Protein AF-A0A1M4XLZ8-F1 (afdb_monomer_lite)

InterPro domains:
  IPR032710 NTF2-like domain superfamily [SSF54427] (15-121)
  IPR037401 SnoaL-like domain [PF12680] (23-110)

pLDDT: mean 90.0, std 13.0, range [45.34, 98.88]

Secondary structure (DSSP, 8-state):
----TT-GGG-S---HHHHHHHHIIIIIIIT--GGGHHHHEEEEEEE-STTPPSHHHHHHHHHHHTGGGSTTTT-EEEEEEEEETTEEEEEEEESSEEEEEEEEE-TTS-EEEEEEEEEEPPPTT--TTSPPPP--HHHHHHTTTTSTTS-S----

Organism: Loktanella atrilutea (NCBI:txid366533)

Sequence (156 aa):
MEPNPYDPRLRDDLTDNEKTILRFMDEVMHGNDLSLLDELVAEDYIQHTPGIGQGRKGVRKYIEEVGHRRPGRHDWRPVQIFSQGDMVILHKISGTHVFADFVRFNDRGQMVEHWDVVQPHPEPGYDPMRPSTENLDRFRTLFDLDQSSANSDTIT

Radius of gyration: 19.5 Å; chains: 1; bounding box: 64×35×44 Å

Foldseek 3Di:
DPDQPQFPVPDPPDDLLRVLVVCCLPCPQAVVPLVCLPQAAAQQAAEDPPPFDGGSVSVNVCSVPPRHPDPQNVQKGWRHWDDDDQWIWTWMDGPFWTKIKIFGADPSSHTRYIDMDIGTDDDPPDDPPPDDDDDCVVVCVVVVVVVVPPPPPDDD

Structure (mmCIF, N/CA/C/O backbone):
data_AF-A0A1M4XLZ8-F1
#
_entry.id   AF-A0A1M4XLZ8-F1
#
loop_
_atom_site.group_PDB
_atom_site.id
_atom_site.type_symbol
_atom_site.label_atom_id
_atom_site.label_alt_id
_atom_site.label_comp_id
_atom_site.label_asym_id
_atom_site.label_entity_id
_atom_site.label_seq_id
_atom_site.pdbx_PDB_ins_code
_atom_site.Cartn_x
_atom_site.Cartn_y
_atom_site.Cartn_z
_atom_site.occupancy
_atom_site.B_iso_or_equiv
_atom_site.auth_seq_id
_atom_site.auth_comp_id
_atom_site.auth_asym_id
_atom_site.auth_atom_id
_atom_site.pdbx_PDB_model_num
ATOM 1 N N . MET A 1 1 ? -4.481 -12.700 -20.313 1.00 62.38 1 MET A N 1
ATOM 2 C CA . MET A 1 1 ? -4.040 -13.158 -18.980 1.00 62.38 1 MET A CA 1
ATOM 3 C C . MET A 1 1 ? -4.959 -14.287 -18.583 1.00 62.38 1 MET A C 1
ATOM 5 O O . MET A 1 1 ? -6.161 -14.126 -18.755 1.00 62.38 1 MET A O 1
ATOM 9 N N . GLU A 1 2 ? -4.402 -15.401 -18.114 1.00 68.38 2 GLU A N 1
ATOM 10 C CA . GLU A 1 2 ? -5.205 -16.448 -17.478 1.00 68.38 2 GLU A CA 1
ATOM 11 C C . GLU A 1 2 ? -6.005 -15.851 -16.304 1.00 68.38 2 GLU A C 1
ATOM 13 O O . GLU A 1 2 ? -5.518 -14.907 -15.663 1.00 68.38 2 GLU A O 1
ATOM 18 N N . PRO A 1 3 ? -7.222 -16.348 -16.023 1.00 82.31 3 PRO A N 1
ATOM 19 C CA . PRO A 1 3 ? -7.993 -15.922 -14.862 1.00 82.31 3 PRO A CA 1
ATOM 20 C C . PRO A 1 3 ? -7.175 -16.089 -13.576 1.00 82.31 3 PRO A C 1
ATOM 22 O O . PRO A 1 3 ? -6.519 -17.110 -13.389 1.00 82.31 3 PRO A O 1
ATOM 25 N N . ASN A 1 4 ? -7.213 -15.097 -12.682 1.00 88.00 4 ASN A N 1
ATOM 26 C CA . ASN A 1 4 ? -6.606 -15.207 -11.356 1.00 88.00 4 ASN A CA 1
ATOM 27 C C . ASN A 1 4 ? -7.642 -15.775 -10.369 1.00 88.00 4 ASN A C 1
ATOM 29 O O . ASN A 1 4 ? -8.477 -15.004 -9.895 1.00 88.00 4 ASN A O 1
ATOM 33 N N . PRO A 1 5 ? -7.611 -17.078 -10.027 1.00 87.69 5 PRO A N 1
ATOM 34 C CA . PRO A 1 5 ? -8.582 -17.654 -9.096 1.00 87.69 5 PRO A CA 1
ATOM 35 C C . PRO A 1 5 ? -8.409 -17.136 -7.662 1.00 87.69 5 PRO A C 1
ATOM 37 O O . PRO A 1 5 ? -9.292 -17.336 -6.837 1.00 87.69 5 PRO A O 1
ATOM 40 N N . TYR A 1 6 ? -7.287 -16.478 -7.361 1.00 91.88 6 TYR A N 1
ATOM 41 C CA . TYR A 1 6 ? -6.989 -15.930 -6.041 1.00 91.88 6 TYR A CA 1
ATOM 42 C C . TYR A 1 6 ? -7.277 -14.434 -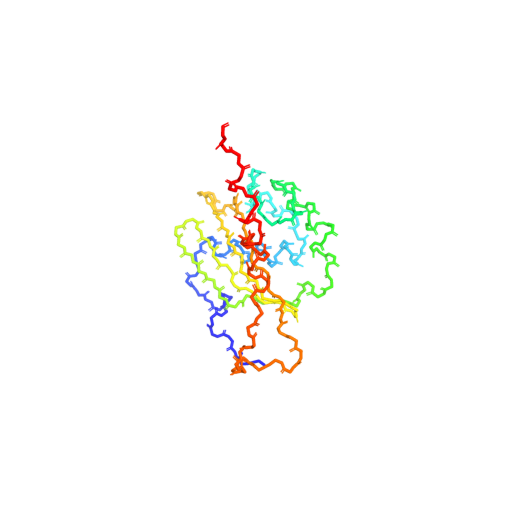5.922 1.00 91.88 6 TYR A C 1
ATOM 44 O O . TYR A 1 6 ? -6.906 -13.832 -4.914 1.00 91.88 6 TYR A O 1
ATOM 52 N N . ASP A 1 7 ? -7.905 -13.829 -6.939 1.00 94.44 7 ASP A N 1
ATOM 53 C CA . ASP A 1 7 ? -8.297 -12.424 -6.893 1.00 94.44 7 ASP A CA 1
ATOM 54 C C . ASP A 1 7 ? -9.160 -12.182 -5.645 1.00 94.44 7 ASP A C 1
ATOM 56 O O . ASP A 1 7 ? -10.242 -12.768 -5.535 1.00 94.44 7 ASP A O 1
ATOM 60 N N . PRO A 1 8 ? -8.713 -11.330 -4.704 1.00 96.12 8 PRO A N 1
ATOM 61 C CA . PRO A 1 8 ? -9.451 -11.068 -3.475 1.00 96.12 8 PRO A CA 1
ATOM 62 C C . PRO A 1 8 ? -10.895 -10.629 -3.704 1.00 96.12 8 PRO A C 1
ATOM 64 O O . PRO A 1 8 ? -11.758 -10.915 -2.886 1.00 96.12 8 PRO A O 1
ATOM 67 N N . ARG A 1 9 ? -11.189 -9.995 -4.841 1.00 93.50 9 ARG A N 1
ATOM 68 C CA . ARG A 1 9 ? -12.535 -9.512 -5.179 1.00 93.50 9 ARG A CA 1
ATOM 69 C C . ARG A 1 9 ? -13.518 -10.638 -5.506 1.00 93.50 9 ARG A C 1
ATOM 71 O O . ARG A 1 9 ? -14.714 -10.385 -5.590 1.00 93.50 9 ARG A O 1
ATOM 78 N N . LEU A 1 10 ? -13.026 -11.857 -5.721 1.00 94.25 10 LEU A N 1
ATOM 79 C CA . LEU A 1 10 ? -13.839 -13.048 -5.980 1.00 94.25 10 LEU A CA 1
ATOM 80 C C . LEU A 1 10 ? -14.041 -13.910 -4.725 1.00 94.25 10 LEU A C 1
ATOM 82 O O . LEU A 1 10 ? -14.749 -14.913 -4.792 1.00 94.25 10 LEU A O 1
ATOM 86 N N . ARG A 1 11 ? -13.408 -13.547 -3.605 1.00 94.38 11 ARG A N 1
ATOM 87 C CA . ARG A 1 11 ? -13.464 -14.288 -2.344 1.00 94.38 11 ARG A CA 1
ATOM 88 C C . ARG A 1 11 ? -14.648 -13.836 -1.490 1.00 94.38 11 ARG A C 1
ATOM 90 O O . ARG A 1 11 ? -14.923 -12.643 -1.384 1.00 94.38 11 ARG A O 1
ATOM 97 N N . ASP A 1 12 ? -15.313 -14.787 -0.845 1.00 94.94 12 ASP A N 1
ATOM 98 C CA . ASP A 1 12 ? -16.418 -14.568 0.100 1.00 94.94 12 ASP A CA 1
ATOM 99 C C . ASP A 1 12 ? -15.991 -14.690 1.576 1.00 94.94 12 ASP A C 1
ATOM 101 O O . ASP A 1 12 ? -16.772 -14.390 2.478 1.00 94.94 12 ASP A O 1
ATOM 105 N N . ASP A 1 13 ? -14.736 -15.067 1.822 1.00 95.44 13 ASP A N 1
ATOM 106 C CA . ASP A 1 13 ? -14.154 -15.337 3.138 1.00 95.44 13 ASP A CA 1
ATOM 107 C C . ASP A 1 13 ? -13.260 -14.203 3.670 1.00 95.44 13 ASP A C 1
ATOM 109 O O . ASP A 1 13 ? -12.539 -14.393 4.648 1.00 95.44 13 ASP A O 1
ATOM 113 N N . LEU A 1 14 ? -13.288 -13.024 3.038 1.00 97.69 14 LEU A N 1
ATOM 114 C CA . LEU A 1 14 ? -12.452 -11.901 3.457 1.00 97.69 14 LEU A CA 1
ATOM 115 C C . LEU A 1 14 ? -12.787 -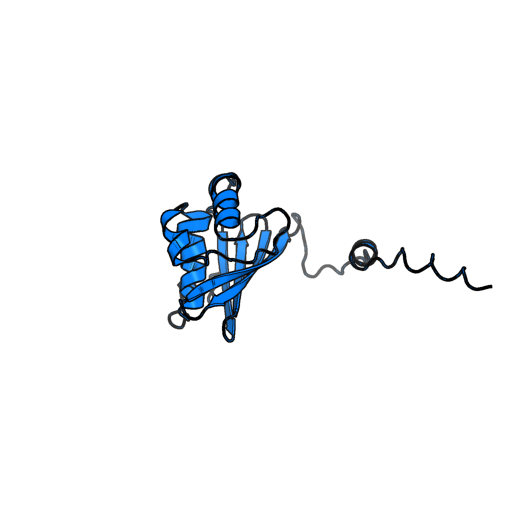11.443 4.882 1.00 97.69 14 LEU A C 1
ATOM 117 O O . LEU A 1 14 ? -13.950 -11.197 5.231 1.00 97.69 14 LEU A O 1
ATOM 121 N N . THR A 1 15 ? -11.741 -11.228 5.671 1.00 98.00 15 THR A N 1
ATOM 122 C CA . THR A 1 15 ? -11.827 -10.545 6.963 1.00 98.00 15 THR A CA 1
ATOM 123 C C . THR A 1 15 ? -12.201 -9.074 6.781 1.00 98.00 15 THR A C 1
ATOM 125 O O . THR A 1 15 ? -12.085 -8.501 5.695 1.00 98.00 15 THR A O 1
ATOM 128 N N . ASP A 1 16 ? -12.628 -8.420 7.859 1.00 98.12 16 ASP A N 1
ATOM 129 C CA . ASP A 1 16 ? -12.983 -7.001 7.792 1.00 98.12 16 ASP A CA 1
ATOM 130 C C . ASP A 1 16 ? -11.763 -6.110 7.510 1.00 98.12 16 ASP A C 1
ATOM 132 O O . ASP A 1 16 ? -11.867 -5.171 6.726 1.00 98.12 16 ASP A O 1
ATOM 136 N N . ASN A 1 17 ? -10.578 -6.459 8.024 1.00 98.62 17 ASN A N 1
ATOM 137 C CA . ASN A 1 17 ? -9.336 -5.740 7.715 1.00 98.62 17 ASN A CA 1
ATOM 138 C C . ASN A 1 17 ? -8.944 -5.874 6.233 1.00 98.62 17 ASN A C 1
ATOM 140 O O . ASN A 1 17 ? -8.529 -4.898 5.603 1.00 98.62 17 ASN A O 1
ATOM 144 N N . GLU A 1 18 ? -9.118 -7.063 5.647 1.00 98.56 18 GLU A N 1
ATOM 145 C CA . GLU A 1 18 ? -8.895 -7.293 4.214 1.00 98.56 18 GLU A CA 1
ATOM 146 C C . GLU A 1 18 ? -9.863 -6.472 3.352 1.00 98.56 18 GLU A C 1
ATOM 148 O O . GLU A 1 18 ? -9.452 -5.864 2.362 1.00 98.56 18 GLU A O 1
ATOM 153 N N . LYS A 1 19 ? -11.137 -6.378 3.751 1.00 98.31 19 LYS A N 1
ATOM 154 C CA . LYS A 1 19 ? -12.113 -5.502 3.083 1.00 98.31 19 LYS A CA 1
ATOM 155 C C . LYS A 1 19 ? -11.726 -4.031 3.213 1.00 98.31 19 LYS A C 1
ATOM 157 O O . LYS A 1 19 ? -11.814 -3.303 2.227 1.00 98.31 19 LYS A O 1
ATOM 162 N N . THR A 1 20 ? -11.265 -3.596 4.386 1.00 98.62 20 THR A N 1
ATOM 163 C CA . THR A 1 20 ? -10.848 -2.207 4.619 1.00 98.62 20 THR A CA 1
ATOM 164 C C . THR A 1 20 ? -9.695 -1.797 3.707 1.00 98.62 20 THR A C 1
ATOM 166 O O . THR A 1 20 ? -9.786 -0.745 3.074 1.00 98.62 20 THR A O 1
ATOM 169 N N . ILE A 1 21 ? -8.629 -2.601 3.589 1.00 98.62 21 ILE A N 1
ATOM 170 C CA . ILE A 1 21 ? -7.516 -2.246 2.691 1.00 98.62 21 ILE A CA 1
ATOM 171 C C . ILE A 1 21 ? -7.951 -2.255 1.224 1.00 98.62 21 ILE A C 1
ATOM 173 O O . ILE A 1 21 ? -7.576 -1.347 0.489 1.00 98.62 21 ILE A O 1
ATOM 177 N N . LEU A 1 22 ? -8.779 -3.212 0.790 1.00 98.31 22 LEU A N 1
ATOM 178 C CA . LEU A 1 22 ? -9.295 -3.228 -0.585 1.00 98.31 22 LEU A CA 1
ATOM 179 C C . LEU A 1 22 ? -10.135 -1.980 -0.873 1.00 98.31 22 LEU A C 1
ATOM 181 O O . LEU A 1 22 ? -9.883 -1.298 -1.865 1.00 98.31 22 LEU A O 1
ATOM 185 N N . ARG A 1 23 ? -11.036 -1.607 0.044 1.00 98.31 23 ARG A N 1
ATOM 186 C CA . ARG A 1 23 ? -11.823 -0.372 -0.051 1.00 98.31 23 ARG A CA 1
ATOM 187 C C . ARG A 1 23 ? -10.935 0.869 -0.084 1.00 98.31 23 ARG A C 1
ATOM 189 O O . ARG A 1 23 ? -11.158 1.753 -0.904 1.00 98.31 23 ARG A O 1
ATOM 196 N N . PHE A 1 24 ? -9.894 0.933 0.747 1.00 98.38 24 PHE A N 1
ATOM 197 C CA . PHE A 1 24 ? -8.924 2.026 0.694 1.00 98.38 24 PHE A CA 1
ATOM 198 C C . PHE A 1 24 ? -8.224 2.105 -0.671 1.00 98.38 24 PHE A C 1
ATOM 200 O O . PHE A 1 24 ? -8.080 3.195 -1.229 1.00 98.38 24 PHE A O 1
ATOM 207 N N . MET A 1 25 ? -7.804 0.970 -1.233 1.00 97.31 25 MET A N 1
ATOM 208 C CA . MET A 1 25 ? -7.150 0.939 -2.540 1.00 97.31 25 MET A CA 1
ATOM 209 C C . MET A 1 25 ? -8.099 1.378 -3.663 1.00 97.31 25 MET A C 1
ATOM 211 O O . MET A 1 25 ? -7.699 2.181 -4.508 1.00 97.31 25 MET A O 1
ATOM 215 N N . ASP A 1 26 ? -9.337 0.890 -3.669 1.00 95.88 26 ASP A N 1
ATOM 216 C CA . ASP A 1 26 ? -10.331 1.194 -4.702 1.00 95.88 26 ASP A CA 1
ATOM 217 C C . ASP A 1 26 ? -10.845 2.638 -4.599 1.00 95.88 26 ASP A C 1
ATOM 219 O O . ASP A 1 26 ? -10.755 3.403 -5.561 1.00 95.88 26 ASP A O 1
ATOM 223 N N . GLU A 1 27 ? -11.346 3.038 -3.432 1.00 97.06 27 GLU A N 1
ATOM 224 C CA . GLU A 1 27 ? -12.086 4.293 -3.257 1.00 97.06 27 GLU A CA 1
ATOM 225 C C . GLU A 1 27 ? -11.157 5.474 -2.953 1.00 97.06 27 GLU A C 1
ATOM 227 O O . GLU A 1 27 ? -11.380 6.575 -3.455 1.00 97.06 27 GLU A O 1
ATOM 232 N N . VAL A 1 28 ? -10.063 5.262 -2.211 1.00 97.00 28 VAL A N 1
ATOM 233 C CA . VAL A 1 28 ? -9.168 6.354 -1.787 1.00 97.00 28 VAL A CA 1
ATOM 234 C C . VAL A 1 28 ? -7.947 6.474 -2.695 1.00 97.00 28 VAL A C 1
ATOM 236 O O . VAL A 1 28 ? -7.767 7.505 -3.342 1.00 97.00 28 VAL A O 1
ATOM 239 N N . MET A 1 29 ? -7.102 5.440 -2.774 1.00 95.31 29 MET A N 1
ATOM 240 C CA . MET A 1 29 ? -5.826 5.508 -3.503 1.00 95.31 29 MET A CA 1
ATOM 241 C C . MET A 1 29 ? -6.036 5.716 -5.008 1.00 95.31 29 MET A C 1
ATOM 243 O O . MET A 1 29 ? -5.365 6.552 -5.619 1.00 95.31 29 MET A O 1
ATOM 247 N N . HIS A 1 30 ? -6.976 4.978 -5.606 1.00 93.31 30 HIS A N 1
ATOM 248 C CA . HIS A 1 30 ? -7.244 5.034 -7.045 1.00 93.31 30 HIS A CA 1
ATOM 249 C C . HIS A 1 30 ? -8.530 5.807 -7.393 1.00 93.31 30 HIS A C 1
ATOM 251 O O . HIS A 1 30 ? -8.591 6.448 -8.454 1.00 93.31 30 HIS A O 1
ATOM 257 N N . GLY A 1 31 ? -9.509 5.827 -6.481 1.00 92.25 31 GLY A N 1
ATOM 258 C CA . GLY A 1 31 ? -10.776 6.559 -6.595 1.00 92.25 31 GLY A CA 1
ATOM 259 C C . GLY A 1 31 ? -10.732 8.029 -6.158 1.00 92.25 31 GLY A C 1
ATOM 260 O O . GLY A 1 31 ? -11.546 8.816 -6.639 1.00 92.25 31 GLY A O 1
ATOM 261 N N . ASN A 1 32 ? -9.734 8.434 -5.358 1.00 92.88 32 ASN A N 1
ATOM 262 C CA . ASN A 1 32 ? -9.547 9.799 -4.840 1.00 92.88 32 ASN A CA 1
ATOM 263 C C . ASN A 1 32 ? -10.668 10.313 -3.920 1.00 92.88 32 ASN A C 1
ATOM 265 O O . ASN A 1 32 ? -10.851 11.523 -3.770 1.00 92.88 32 ASN A O 1
ATOM 269 N N . ASP A 1 33 ? -11.396 9.415 -3.259 1.00 96.62 33 ASP A N 1
ATOM 270 C CA . ASP A 1 33 ? -12.329 9.785 -2.200 1.00 96.62 33 ASP A CA 1
ATOM 271 C C . ASP A 1 33 ? -11.598 9.977 -0.863 1.00 96.62 33 ASP A C 1
ATOM 273 O O . ASP A 1 33 ? -11.532 9.110 0.008 1.00 96.62 33 ASP A O 1
ATOM 277 N N . LEU A 1 34 ? -11.020 11.165 -0.691 1.00 97.19 34 LEU A N 1
ATOM 278 C CA . LEU A 1 34 ? -10.290 11.531 0.523 1.00 97.19 34 LEU A CA 1
ATOM 279 C C . LEU A 1 34 ? -11.194 11.754 1.746 1.00 97.19 34 LEU A C 1
ATOM 281 O O . LEU A 1 34 ? -10.668 12.033 2.831 1.00 97.19 34 LEU A O 1
ATOM 285 N N . SER A 1 35 ? -12.523 11.685 1.590 1.00 97.88 35 SER A N 1
ATOM 286 C CA . SER A 1 35 ? -13.461 11.791 2.714 1.00 97.88 35 SER A CA 1
ATOM 287 C C . SER A 1 35 ? -13.404 10.559 3.622 1.00 97.88 35 SER A C 1
ATOM 289 O O . SER A 1 35 ? -13.635 10.664 4.823 1.00 97.88 35 SER A O 1
ATOM 291 N N . LEU A 1 36 ? -12.974 9.420 3.074 1.00 98.38 36 LEU A N 1
ATOM 292 C CA . LEU A 1 36 ? -12.880 8.147 3.786 1.00 98.38 36 LEU A CA 1
ATOM 293 C C . LEU A 1 36 ? -11.626 8.017 4.650 1.00 98.38 36 LEU A C 1
ATOM 295 O O . LEU A 1 36 ? -11.510 7.080 5.434 1.00 98.38 36 LEU A O 1
ATOM 299 N N . LEU A 1 37 ? -10.661 8.934 4.532 1.00 98.25 37 LEU A N 1
ATOM 300 C CA . LEU A 1 37 ? -9.407 8.828 5.280 1.00 98.25 37 LEU A CA 1
ATOM 301 C C . LEU A 1 37 ? -9.627 8.830 6.791 1.00 98.25 37 LEU A C 1
ATOM 303 O O . LEU A 1 37 ? -8.896 8.147 7.501 1.00 98.25 37 LEU A O 1
ATOM 307 N N . ASP A 1 38 ? -10.614 9.578 7.282 1.00 98.12 38 ASP A N 1
ATOM 308 C CA . ASP A 1 38 ? -10.861 9.664 8.719 1.00 98.12 38 ASP A CA 1
ATOM 309 C C . ASP A 1 38 ? -11.447 8.365 9.290 1.00 98.12 38 ASP A C 1
ATOM 311 O O . ASP A 1 38 ? -11.199 8.030 10.450 1.00 98.12 38 ASP A O 1
ATOM 315 N N . GLU A 1 39 ? -12.168 7.624 8.447 1.00 98.44 39 GLU A N 1
ATOM 316 C CA . GLU A 1 39 ? -12.721 6.305 8.733 1.00 98.44 39 GLU A CA 1
ATOM 317 C C . GLU A 1 39 ? -11.633 5.226 8.640 1.00 98.44 39 GLU A C 1
ATOM 319 O O . GLU A 1 39 ? -11.433 4.475 9.589 1.00 98.44 39 GLU A O 1
ATOM 324 N N . LEU A 1 40 ? -10.890 5.178 7.531 1.00 98.75 40 LEU A N 1
ATOM 325 C CA . LEU A 1 40 ? -10.036 4.037 7.179 1.00 98.75 40 LEU A CA 1
ATOM 326 C C . LEU A 1 40 ? -8.599 4.135 7.716 1.00 98.75 40 LEU A C 1
ATOM 328 O O . LEU A 1 40 ? -7.914 3.117 7.806 1.00 98.75 40 LEU A O 1
ATOM 332 N N . VAL A 1 41 ? -8.120 5.335 8.061 1.00 98.81 41 VAL A N 1
ATOM 333 C CA . VAL A 1 41 ? -6.728 5.585 8.473 1.00 98.81 41 VAL A CA 1
ATOM 334 C C . VAL A 1 41 ? -6.703 6.261 9.839 1.00 98.81 41 VAL A C 1
ATOM 336 O O . VAL A 1 41 ? -7.325 7.307 10.049 1.00 98.81 41 VAL A O 1
ATOM 339 N N . ALA A 1 42 ? -5.956 5.691 10.782 1.00 98.81 42 ALA A N 1
ATOM 340 C CA . ALA A 1 42 ? -5.785 6.303 12.092 1.00 98.81 42 ALA A CA 1
ATOM 341 C C . ALA A 1 42 ? -5.015 7.627 12.001 1.00 98.81 42 ALA A C 1
ATOM 343 O O . ALA A 1 42 ? -4.147 7.818 11.149 1.00 98.81 42 ALA A O 1
ATOM 344 N N . GLU A 1 43 ? -5.339 8.563 12.891 1.00 98.69 43 GLU A N 1
ATOM 345 C CA . GLU A 1 43 ? -4.717 9.889 12.905 1.00 98.69 43 GLU A CA 1
ATOM 346 C C . GLU A 1 43 ? -3.187 9.808 13.059 1.00 98.69 43 GLU A C 1
ATOM 348 O O . GLU A 1 43 ? -2.453 10.485 12.333 1.00 98.69 43 GLU A O 1
ATOM 353 N N . ASP A 1 44 ? -2.726 8.909 13.927 1.00 98.50 44 ASP A N 1
ATOM 354 C CA . ASP A 1 44 ? -1.337 8.623 14.296 1.00 98.50 44 ASP A CA 1
ATOM 355 C C . ASP A 1 44 ? -0.667 7.532 13.438 1.00 98.50 44 ASP A C 1
ATOM 357 O O . ASP A 1 44 ? 0.326 6.941 13.852 1.00 98.50 44 ASP A O 1
ATOM 361 N N . TYR A 1 45 ? -1.183 7.285 12.229 1.00 98.81 45 TYR A N 1
ATOM 362 C CA . TYR A 1 45 ? -0.653 6.294 11.290 1.00 98.81 45 TYR A CA 1
ATOM 363 C C . TYR A 1 45 ? 0.871 6.366 11.095 1.00 98.81 45 TYR A C 1
ATOM 365 O O . TYR A 1 45 ? 1.422 7.422 10.772 1.00 98.81 45 TYR A O 1
ATOM 373 N N . ILE A 1 46 ? 1.545 5.226 11.218 1.00 98.88 46 ILE A N 1
ATOM 374 C CA . ILE A 1 46 ? 2.995 5.106 11.053 1.00 98.88 46 ILE A CA 1
ATOM 375 C C . ILE A 1 46 ? 3.309 4.685 9.613 1.00 98.88 46 ILE A C 1
ATOM 377 O O . ILE A 1 46 ? 2.849 3.650 9.134 1.00 98.88 46 ILE A O 1
ATOM 381 N N . GLN A 1 47 ? 4.103 5.486 8.907 1.00 98.44 47 GLN A N 1
ATOM 382 C CA . GLN A 1 47 ? 4.431 5.259 7.500 1.00 98.44 47 GLN A CA 1
ATOM 383 C C . GLN A 1 47 ? 5.918 4.965 7.316 1.00 98.44 47 GLN A C 1
ATOM 385 O O . GLN A 1 47 ? 6.763 5.797 7.643 1.00 98.44 47 GLN A O 1
ATOM 390 N N . HIS A 1 48 ? 6.242 3.811 6.742 1.00 98.38 48 HIS A N 1
ATOM 391 C CA . HIS A 1 48 ? 7.625 3.391 6.523 1.00 98.38 48 HIS A CA 1
ATOM 392 C C . HIS A 1 48 ? 8.109 3.587 5.086 1.00 98.38 48 HIS A C 1
ATOM 394 O O . HIS A 1 48 ? 9.319 3.604 4.865 1.00 98.38 48 HIS A O 1
ATOM 400 N N . THR A 1 49 ? 7.212 3.798 4.116 1.00 96.31 49 THR A N 1
ATOM 401 C CA . THR A 1 49 ? 7.592 4.094 2.728 1.00 96.31 49 THR A CA 1
ATOM 402 C C . THR A 1 49 ? 8.408 5.392 2.662 1.00 96.31 49 THR A C 1
ATOM 404 O O . THR A 1 49 ? 7.886 6.467 2.997 1.00 96.31 49 THR A O 1
ATOM 407 N N . PRO A 1 50 ? 9.673 5.345 2.197 1.00 94.75 50 PRO A N 1
ATOM 408 C CA . PRO A 1 50 ? 10.516 6.528 2.115 1.00 94.75 50 PRO A CA 1
ATOM 409 C C . PRO A 1 50 ? 9.874 7.646 1.284 1.00 94.75 50 PRO A C 1
ATOM 411 O O . PRO A 1 50 ? 9.401 7.434 0.169 1.00 94.75 50 PRO A O 1
ATOM 414 N N . GLY A 1 51 ? 9.880 8.863 1.828 1.00 94.94 51 GLY A N 1
ATOM 415 C CA . GLY A 1 51 ? 9.345 10.056 1.163 1.00 94.94 51 GLY A CA 1
ATOM 416 C C . GLY A 1 51 ? 7.856 10.331 1.401 1.00 94.94 51 GLY A C 1
ATOM 417 O O . GLY A 1 51 ? 7.397 11.421 1.058 1.00 94.94 51 GLY A O 1
ATOM 418 N N . ILE A 1 52 ? 7.107 9.418 2.029 1.00 96.94 52 ILE A N 1
ATOM 419 C CA . ILE A 1 52 ? 5.731 9.682 2.474 1.00 96.94 52 ILE A CA 1
ATOM 420 C C . ILE A 1 52 ? 5.755 10.199 3.921 1.00 96.94 52 ILE A C 1
ATOM 422 O O . ILE A 1 52 ? 6.496 9.707 4.768 1.00 96.94 52 ILE A O 1
ATOM 426 N N . GLY A 1 53 ? 4.962 11.236 4.207 1.00 98.06 53 GLY A N 1
ATOM 427 C CA . GLY A 1 53 ? 4.874 11.808 5.553 1.00 98.06 53 GLY A CA 1
ATOM 428 C C . GLY A 1 53 ? 4.165 10.888 6.558 1.00 98.06 53 GLY A C 1
ATOM 429 O O . GLY A 1 53 ? 3.369 10.035 6.173 1.00 98.06 53 GLY A O 1
ATOM 430 N N . GLN A 1 54 ? 4.401 11.132 7.849 1.00 98.56 54 GLN A N 1
ATOM 431 C CA . GLN A 1 54 ? 3.742 10.422 8.953 1.00 98.56 54 GLN A CA 1
ATOM 432 C C . GLN A 1 54 ? 2.290 10.872 9.175 1.00 98.56 54 GLN A C 1
ATOM 434 O O . GLN A 1 54 ? 1.885 11.973 8.775 1.00 98.56 54 GLN A O 1
ATOM 439 N N . GLY A 1 55 ? 1.532 10.031 9.876 1.00 98.62 55 GLY A N 1
ATOM 440 C CA . GLY A 1 55 ? 0.136 10.241 10.237 1.00 98.62 55 GLY A CA 1
ATOM 441 C C . GLY A 1 55 ? -0.802 10.223 9.034 1.00 98.62 55 GLY A C 1
ATOM 442 O O . GLY A 1 55 ? -0.391 10.283 7.868 1.00 98.62 55 GLY A O 1
ATOM 443 N N . ARG A 1 56 ? -2.107 10.260 9.309 1.00 98.56 56 ARG A N 1
ATOM 444 C CA . ARG A 1 56 ? -3.134 10.409 8.261 1.00 98.56 56 ARG A CA 1
ATOM 445 C C . ARG A 1 56 ? -2.893 11.636 7.377 1.00 98.56 56 ARG A C 1
ATOM 447 O O . ARG A 1 56 ? -3.193 11.620 6.185 1.00 98.56 56 ARG A O 1
ATOM 454 N N . LYS A 1 57 ? -2.314 12.703 7.939 1.00 98.50 57 LYS A N 1
ATOM 455 C CA . LYS 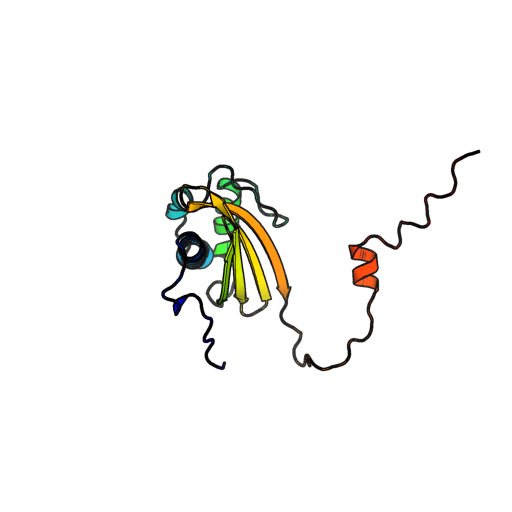A 1 57 ? -1.948 13.924 7.203 1.00 98.50 57 LYS A CA 1
ATOM 456 C C . LYS A 1 57 ? -0.907 13.658 6.109 1.00 98.50 57 LYS A C 1
ATOM 458 O O . LYS A 1 57 ? -1.031 14.208 5.016 1.00 98.50 57 LYS A O 1
ATOM 463 N N . GLY A 1 58 ? 0.108 12.842 6.389 1.00 98.19 58 GLY A N 1
ATOM 464 C CA . GLY A 1 58 ? 1.123 12.475 5.406 1.00 98.19 58 GLY A CA 1
ATOM 465 C C . GLY A 1 58 ? 0.557 11.618 4.277 1.00 98.19 58 GLY A C 1
ATOM 466 O O . GLY A 1 58 ? 0.815 11.907 3.108 1.00 98.19 58 GLY A O 1
ATOM 467 N N . VAL A 1 59 ? -0.303 10.652 4.622 1.00 98.00 59 VAL A N 1
ATOM 468 C CA . VAL A 1 59 ? -1.056 9.840 3.651 1.00 98.00 59 VAL A CA 1
ATOM 469 C C . VAL A 1 59 ? -1.920 10.726 2.749 1.00 98.00 59 VAL A C 1
ATOM 471 O O . VAL A 1 59 ? -1.821 10.631 1.527 1.00 98.00 59 VAL A O 1
ATOM 474 N N . ARG A 1 60 ? -2.703 11.648 3.329 1.00 98.12 60 ARG A N 1
ATOM 475 C CA . ARG A 1 60 ? -3.521 12.621 2.582 1.00 98.12 60 ARG A CA 1
ATOM 476 C C . ARG A 1 60 ? -2.688 13.395 1.564 1.00 98.12 60 ARG A C 1
ATOM 478 O O . ARG A 1 60 ? -3.013 13.389 0.379 1.00 98.12 60 ARG A O 1
ATOM 485 N N . LYS A 1 61 ? -1.595 14.014 2.021 1.00 97.81 61 LYS A N 1
ATOM 486 C CA . LYS A 1 61 ? -0.720 14.825 1.167 1.00 97.81 61 LYS A CA 1
ATOM 487 C C . LYS A 1 61 ? -0.166 14.008 -0.003 1.00 97.81 61 LYS A C 1
ATOM 489 O O . LYS A 1 61 ? -0.175 14.471 -1.139 1.00 97.81 61 LYS A O 1
ATOM 494 N N . TYR A 1 62 ? 0.277 12.781 0.262 1.00 96.75 62 TYR A N 1
ATOM 495 C CA . TYR A 1 62 ? 0.779 11.894 -0.782 1.00 96.75 62 TYR A CA 1
ATOM 496 C C . TYR A 1 62 ? -0.283 11.561 -1.835 1.00 96.75 62 TYR A C 1
ATOM 498 O O . TYR A 1 62 ? 0.013 11.594 -3.029 1.00 96.75 62 TYR A O 1
ATOM 506 N N . ILE A 1 63 ? -1.520 11.268 -1.428 1.00 95.88 63 ILE A N 1
ATOM 507 C CA . ILE A 1 63 ? -2.592 10.936 -2.377 1.00 95.88 63 ILE A CA 1
ATOM 508 C C . ILE A 1 63 ? -2.965 12.162 -3.228 1.00 95.88 63 ILE A C 1
ATOM 510 O O . ILE A 1 63 ? -3.081 12.036 -4.449 1.00 95.88 63 ILE A O 1
ATOM 514 N N . GLU A 1 64 ? -3.068 13.345 -2.613 1.00 94.88 64 GLU A N 1
ATOM 515 C CA . GLU A 1 64 ? -3.400 14.618 -3.278 1.00 94.88 64 GLU A CA 1
ATOM 516 C C . GLU A 1 64 ? -2.334 15.068 -4.295 1.00 94.88 64 GLU A C 1
ATOM 518 O O . GLU A 1 64 ? -2.658 15.553 -5.388 1.00 94.88 64 GLU A O 1
ATOM 523 N N . GLU A 1 65 ? -1.054 14.928 -3.940 1.00 94.19 65 GLU A N 1
ATOM 524 C CA . GLU A 1 65 ? 0.067 15.421 -4.749 1.00 94.19 65 GLU A CA 1
ATOM 525 C C . GLU A 1 65 ? 0.578 14.388 -5.757 1.00 94.19 65 GLU A C 1
ATOM 527 O O . GLU A 1 65 ? 0.974 14.762 -6.863 1.00 94.19 65 GLU A O 1
ATOM 532 N N . VAL A 1 66 ? 0.557 13.102 -5.398 1.00 92.50 66 VAL A N 1
ATOM 533 C CA . VAL A 1 66 ? 1.175 12.020 -6.176 1.00 92.50 66 VAL A CA 1
ATOM 534 C C . VAL A 1 66 ? 0.144 10.969 -6.559 1.00 92.50 66 VAL A C 1
ATOM 536 O O . VAL A 1 66 ? -0.090 10.764 -7.748 1.00 92.50 66 VAL A O 1
ATOM 539 N N . GLY A 1 67 ? -0.487 10.318 -5.576 1.00 88.62 67 GLY A N 1
ATOM 540 C CA . GLY A 1 67 ? -1.345 9.142 -5.757 1.00 88.62 67 GLY A CA 1
ATOM 541 C C . GLY A 1 67 ? -2.337 9.274 -6.908 1.00 88.62 67 GLY A C 1
ATOM 542 O O . GLY A 1 67 ? -2.242 8.537 -7.890 1.00 88.62 67 GLY A O 1
ATOM 543 N N . HIS A 1 68 ? -3.213 10.274 -6.834 1.00 85.56 68 HIS A N 1
ATOM 544 C CA . HIS A 1 68 ? -4.265 10.493 -7.826 1.00 85.56 68 HIS A CA 1
ATOM 545 C C . HIS A 1 68 ? -3.747 10.978 -9.193 1.00 85.56 68 HIS A C 1
ATOM 547 O O . HIS A 1 68 ? -4.379 10.749 -10.230 1.00 85.56 68 HIS A O 1
ATOM 553 N N . ARG A 1 69 ? -2.589 11.647 -9.212 1.00 88.38 69 ARG A N 1
ATOM 554 C CA . ARG A 1 69 ? -2.001 12.240 -10.424 1.00 88.38 69 ARG A CA 1
ATOM 555 C C . ARG A 1 69 ? -1.137 11.258 -11.213 1.00 88.38 69 ARG A C 1
ATOM 557 O O . ARG A 1 69 ? -0.731 11.579 -12.329 1.00 88.38 69 ARG A O 1
ATOM 564 N N . ARG A 1 70 ? -0.852 10.075 -10.659 1.00 89.06 70 ARG A N 1
ATOM 565 C CA . ARG A 1 70 ? -0.031 9.054 -11.318 1.00 89.06 70 ARG A CA 1
ATOM 566 C C . ARG A 1 70 ? -0.671 8.581 -12.636 1.00 89.06 70 ARG A C 1
ATOM 568 O O . ARG A 1 70 ? -1.839 8.178 -12.640 1.00 89.06 70 ARG A O 1
ATOM 575 N N . PRO A 1 71 ? 0.083 8.576 -13.753 1.00 88.38 71 PRO A N 1
ATOM 576 C CA . PRO A 1 71 ? -0.344 7.914 -14.980 1.00 88.38 71 PRO A CA 1
ATOM 577 C C . PRO A 1 71 ? -0.628 6.434 -14.719 1.00 88.38 71 PRO A C 1
ATOM 579 O O . PRO A 1 71 ? 0.098 5.788 -13.968 1.00 88.38 71 PRO A O 1
ATOM 582 N N . GLY A 1 72 ? -1.687 5.900 -15.328 1.00 88.38 72 GLY A N 1
ATOM 583 C CA . GLY A 1 72 ? -2.035 4.489 -15.160 1.00 88.38 72 GLY A CA 1
ATOM 584 C C . GLY A 1 72 ? -2.483 4.114 -13.746 1.00 88.38 72 GLY A C 1
ATOM 585 O O . GLY A 1 72 ? -2.426 2.943 -13.407 1.00 88.38 72 GLY A O 1
ATOM 586 N N . ARG A 1 73 ? -2.958 5.056 -12.911 1.00 89.94 73 ARG A N 1
ATOM 587 C CA . ARG A 1 73 ? -3.434 4.721 -11.551 1.00 89.94 73 ARG A CA 1
ATOM 588 C C . ARG A 1 73 ? -4.506 3.623 -11.530 1.00 89.94 73 ARG A C 1
ATOM 590 O O . ARG A 1 73 ? -4.605 2.894 -10.565 1.00 89.94 73 ARG A O 1
ATOM 597 N N . HIS A 1 74 ? -5.304 3.497 -12.587 1.00 91.31 74 HIS A N 1
ATOM 598 C CA . HIS A 1 74 ? -6.330 2.451 -12.693 1.00 91.31 74 HIS A CA 1
ATOM 599 C C . HIS A 1 74 ? -5.801 1.139 -13.275 1.00 91.31 74 HIS A C 1
ATOM 601 O O . HIS A 1 74 ? -6.505 0.136 -13.261 1.00 91.31 74 HIS A O 1
ATOM 607 N N . ASP A 1 75 ? -4.570 1.138 -13.782 1.00 92.38 75 ASP A N 1
ATOM 608 C CA . ASP A 1 75 ? -3.885 -0.049 -14.281 1.00 92.38 75 ASP A CA 1
ATOM 609 C C . ASP A 1 75 ? -3.212 -0.777 -13.117 1.00 92.38 75 ASP A C 1
ATOM 611 O O . ASP A 1 75 ? -1.989 -0.789 -12.959 1.00 92.38 75 ASP A O 1
ATOM 615 N N . TRP A 1 76 ? -4.056 -1.325 -12.249 1.00 92.56 76 TRP A N 1
ATOM 616 C CA . TRP A 1 76 ? -3.649 -2.176 -11.150 1.00 92.56 76 TRP A CA 1
ATOM 617 C C . TRP A 1 76 ? -4.667 -3.292 -10.933 1.00 92.56 76 TRP A C 1
ATOM 619 O O . TRP A 1 76 ? -5.836 -3.196 -11.315 1.00 92.56 76 TRP A O 1
ATOM 629 N N . ARG A 1 77 ? -4.225 -4.369 -10.289 1.00 93.81 77 ARG A N 1
ATOM 630 C CA . ARG A 1 77 ? -5.123 -5.395 -9.760 1.00 93.81 77 ARG A CA 1
ATOM 631 C C . ARG A 1 77 ? -4.544 -6.044 -8.508 1.00 93.81 77 ARG A C 1
ATOM 633 O O . ARG A 1 77 ? -3.333 -6.294 -8.468 1.00 93.81 77 ARG A O 1
ATOM 640 N N . PRO A 1 78 ? -5.381 -6.378 -7.515 1.00 96.12 78 PRO A N 1
ATOM 641 C CA . PRO A 1 78 ? -4.965 -7.262 -6.444 1.00 96.12 78 PRO A CA 1
ATOM 642 C C . PRO A 1 78 ? -4.732 -8.669 -7.017 1.00 96.12 78 PRO A C 1
ATOM 644 O O . PRO A 1 78 ? -5.455 -9.141 -7.901 1.00 96.12 78 PRO A O 1
ATOM 647 N N . VAL A 1 79 ? -3.676 -9.328 -6.555 1.00 96.62 79 VAL A N 1
ATOM 648 C CA . VAL A 1 79 ? -3.342 -10.702 -6.942 1.00 96.62 79 VAL A CA 1
ATOM 649 C C . VAL A 1 79 ? -3.778 -11.661 -5.852 1.00 96.62 79 VAL A C 1
ATOM 651 O O . VAL A 1 79 ? -4.493 -12.609 -6.155 1.00 96.62 79 VAL A O 1
ATOM 654 N N . GLN A 1 80 ? -3.360 -11.404 -4.614 1.00 97.00 80 GLN A N 1
ATOM 655 C CA . GLN A 1 80 ? -3.645 -12.211 -3.429 1.00 97.00 80 GLN A CA 1
ATOM 656 C C . GLN A 1 80 ? -3.664 -11.311 -2.192 1.00 97.00 80 GLN A C 1
ATOM 658 O O . GLN A 1 80 ? -3.026 -10.256 -2.176 1.00 97.00 80 GLN A O 1
ATOM 663 N N . ILE A 1 81 ? -4.376 -11.746 -1.156 1.00 98.38 81 ILE A N 1
ATOM 664 C CA . ILE A 1 81 ? -4.420 -11.067 0.136 1.00 98.38 81 ILE A CA 1
ATOM 665 C C . ILE A 1 81 ? -4.381 -12.101 1.260 1.00 98.38 81 ILE A C 1
ATOM 667 O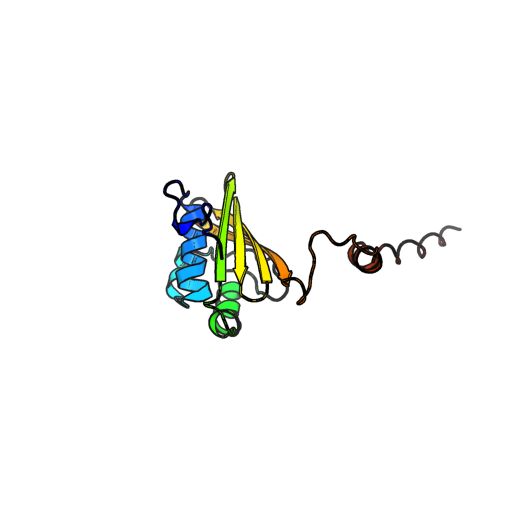 O . ILE A 1 81 ? -5.005 -13.162 1.148 1.00 98.38 81 ILE A O 1
ATOM 671 N N . PHE A 1 82 ? -3.627 -11.797 2.309 1.00 97.31 82 PHE A N 1
ATOM 672 C CA . PHE A 1 82 ? -3.456 -12.659 3.473 1.00 97.31 82 PHE A CA 1
ATOM 673 C C . PHE A 1 82 ? -3.588 -11.840 4.742 1.00 97.31 82 PHE A C 1
ATOM 675 O O . PHE A 1 82 ? -3.107 -10.710 4.794 1.00 97.31 82 PHE A O 1
ATOM 682 N N . SER A 1 83 ? -4.153 -12.433 5.784 1.00 96.88 83 SER A N 1
ATOM 683 C CA . SER A 1 83 ? -4.250 -11.812 7.096 1.00 96.88 83 SER A CA 1
ATOM 684 C C . SER A 1 83 ? -3.849 -12.782 8.202 1.00 96.88 83 SER A C 1
ATOM 686 O O . SER A 1 83 ? -4.114 -13.983 8.137 1.00 96.88 83 SER A O 1
ATOM 688 N N . GLN A 1 84 ? -3.180 -12.253 9.226 1.00 97.38 84 GLN A N 1
ATOM 689 C CA . GLN A 1 84 ? -2.903 -12.966 10.468 1.00 97.38 84 GLN A CA 1
ATOM 690 C C . GLN A 1 84 ? -2.901 -11.968 11.628 1.00 97.38 84 GLN A C 1
ATOM 692 O O . GLN A 1 84 ? -2.057 -11.076 11.688 1.00 97.38 84 GLN A O 1
ATOM 697 N N . GLY A 1 85 ? -3.833 -12.140 12.569 1.00 97.00 85 GLY A N 1
ATOM 698 C CA . GLY A 1 85 ? -4.030 -11.174 13.649 1.00 97.00 85 GLY A CA 1
ATOM 699 C C . GLY A 1 85 ? -4.470 -9.813 13.105 1.00 97.00 85 GLY A C 1
ATOM 700 O O . GLY A 1 85 ? -5.419 -9.734 12.327 1.00 97.00 85 GLY A O 1
ATOM 701 N N . ASP A 1 86 ? -3.774 -8.753 13.507 1.00 98.12 86 ASP A N 1
ATOM 702 C CA . ASP A 1 86 ? -4.026 -7.377 13.075 1.00 98.12 86 ASP A CA 1
ATOM 703 C C . ASP A 1 86 ? -3.246 -6.976 11.810 1.00 98.12 86 ASP A C 1
ATOM 705 O O . ASP A 1 86 ? -3.320 -5.823 11.396 1.00 98.12 86 ASP A O 1
ATOM 709 N N . MET A 1 87 ? -2.511 -7.899 11.183 1.00 98.62 87 MET A N 1
ATOM 710 C CA . MET A 1 87 ? -1.698 -7.638 9.994 1.00 98.62 87 MET A CA 1
ATOM 711 C C . MET A 1 87 ? -2.364 -8.186 8.729 1.00 98.62 87 MET A C 1
ATOM 713 O O . MET A 1 87 ? -2.793 -9.343 8.699 1.00 98.62 87 MET A O 1
ATOM 717 N N . VAL A 1 88 ? -2.375 -7.383 7.663 1.00 98.81 88 VAL A N 1
ATOM 718 C CA . VAL A 1 88 ? -2.788 -7.771 6.307 1.00 98.81 88 VAL A CA 1
ATOM 719 C C . VAL A 1 88 ? -1.640 -7.547 5.330 1.00 98.81 88 VAL A C 1
ATOM 721 O O . VAL A 1 88 ? -0.981 -6.510 5.362 1.00 98.81 88 VAL A O 1
ATOM 724 N N . ILE A 1 89 ? -1.427 -8.508 4.435 1.00 98.69 89 ILE A N 1
ATOM 725 C CA . ILE A 1 89 ? -0.483 -8.417 3.324 1.00 98.69 89 ILE A CA 1
ATOM 726 C C . ILE A 1 89 ? -1.271 -8.410 2.019 1.00 98.69 89 ILE A C 1
ATOM 728 O O . ILE A 1 89 ? -1.958 -9.384 1.702 1.00 98.69 89 ILE A O 1
ATOM 732 N N . LEU A 1 90 ? -1.144 -7.334 1.246 1.00 98.62 90 LEU A N 1
ATOM 733 C CA . LEU A 1 90 ? -1.731 -7.209 -0.084 1.00 98.62 90 LEU A CA 1
ATOM 734 C C . LEU A 1 90 ? -0.646 -7.355 -1.150 1.00 98.62 90 LEU A C 1
ATOM 736 O O . LEU A 1 90 ? 0.204 -6.485 -1.311 1.00 98.62 90 LEU A O 1
ATOM 740 N N . HIS A 1 91 ? -0.717 -8.435 -1.927 1.00 98.12 91 HIS A N 1
ATOM 741 C CA . HIS A 1 91 ? 0.044 -8.566 -3.164 1.00 98.12 91 HIS A CA 1
ATOM 742 C C . HIS A 1 91 ? -0.785 -7.984 -4.307 1.00 98.12 91 HIS A C 1
ATOM 744 O O . HIS A 1 91 ? -1.862 -8.495 -4.631 1.00 98.12 91 HIS A O 1
ATOM 750 N N . LYS A 1 92 ? -0.275 -6.936 -4.951 1.00 95.94 92 LYS A N 1
ATOM 751 C CA . LYS A 1 92 ? -0.898 -6.313 -6.124 1.00 95.94 92 LYS A CA 1
ATOM 752 C C . LYS A 1 92 ? 0.123 -6.083 -7.230 1.00 95.94 92 LYS A C 1
ATOM 754 O O . LYS A 1 92 ? 1.322 -5.998 -6.981 1.00 95.94 92 LYS A O 1
ATOM 759 N N . ILE A 1 93 ? -0.361 -5.947 -8.456 1.00 94.75 93 ILE A N 1
ATOM 760 C CA . ILE A 1 93 ? 0.470 -5.567 -9.600 1.00 94.75 93 ILE A CA 1
ATOM 761 C C . ILE A 1 93 ? -0.126 -4.355 -10.298 1.00 94.75 93 ILE A C 1
ATOM 763 O O . ILE A 1 93 ? -1.347 -4.203 -10.327 1.00 94.75 93 ILE A O 1
ATOM 767 N N . SER A 1 94 ? 0.735 -3.521 -10.871 1.00 92.31 94 SER A N 1
ATOM 768 C CA . SER A 1 94 ? 0.373 -2.495 -11.848 1.00 92.31 94 SER A CA 1
ATOM 769 C C . SER A 1 94 ? 0.914 -2.851 -13.231 1.00 92.31 94 SER A C 1
ATOM 771 O O . SER A 1 94 ? 1.564 -3.887 -13.404 1.00 92.31 94 SER A O 1
ATOM 773 N N . GLY A 1 95 ? 0.715 -1.969 -14.210 1.00 88.50 95 GLY A N 1
ATOM 774 C CA . GLY A 1 95 ? 1.349 -2.092 -15.524 1.00 88.50 95 GLY A CA 1
ATOM 775 C C . GLY A 1 95 ? 2.882 -2.091 -15.502 1.00 88.50 95 GLY A C 1
ATOM 776 O O . GLY A 1 95 ? 3.501 -2.522 -16.469 1.00 88.50 95 GLY A O 1
ATOM 777 N N . THR A 1 96 ? 3.517 -1.630 -14.418 1.00 89.69 96 THR A N 1
ATOM 778 C CA . THR A 1 96 ? 4.983 -1.465 -14.353 1.00 89.69 96 THR A CA 1
ATOM 779 C C . THR A 1 96 ? 5.652 -2.130 -13.159 1.00 89.69 96 THR A C 1
ATOM 781 O O . THR A 1 96 ? 6.865 -2.299 -13.197 1.00 89.69 96 THR A O 1
ATOM 784 N N . HIS A 1 97 ? 4.915 -2.497 -12.110 1.00 93.50 97 HIS A N 1
ATOM 785 C CA . HIS A 1 97 ? 5.503 -2.979 -10.861 1.00 93.50 97 HIS A CA 1
ATOM 786 C C . HIS A 1 97 ? 4.667 -4.086 -10.208 1.00 93.50 97 HIS A C 1
ATOM 788 O O . HIS A 1 97 ? 3.451 -4.174 -10.394 1.00 93.50 97 HIS A O 1
ATOM 794 N N . VAL A 1 98 ? 5.335 -4.885 -9.382 1.00 95.38 98 VAL A N 1
ATOM 795 C CA . VAL A 1 98 ? 4.769 -5.785 -8.376 1.00 95.38 98 VAL A CA 1
ATOM 796 C C . VAL A 1 98 ? 4.941 -5.135 -7.005 1.00 95.38 98 VAL A C 1
ATOM 798 O O . VAL A 1 98 ? 5.992 -4.566 -6.708 1.00 95.38 98 VAL A O 1
ATOM 801 N N . PHE A 1 99 ? 3.907 -5.220 -6.175 1.00 97.06 99 PHE A N 1
ATOM 802 C CA . PHE A 1 99 ? 3.874 -4.640 -4.838 1.00 97.06 99 PHE A CA 1
ATOM 803 C C . PHE A 1 99 ? 3.468 -5.691 -3.811 1.00 97.06 99 PHE A C 1
ATOM 805 O O . PHE A 1 99 ? 2.564 -6.493 -4.065 1.00 97.06 99 PHE A O 1
ATOM 812 N N . ALA A 1 100 ? 4.077 -5.613 -2.633 1.00 98.25 100 ALA A N 1
ATOM 813 C CA . ALA A 1 100 ? 3.553 -6.203 -1.409 1.00 98.25 100 ALA A CA 1
ATOM 814 C C . ALA A 1 100 ? 3.398 -5.091 -0.367 1.00 98.25 100 ALA A C 1
ATOM 816 O O . ALA A 1 100 ? 4.403 -4.521 0.056 1.00 98.25 100 ALA A O 1
ATOM 817 N N . ASP A 1 101 ? 2.163 -4.780 0.018 1.00 98.62 101 ASP A N 1
ATOM 818 C CA . ASP A 1 101 ? 1.879 -3.858 1.122 1.00 98.62 101 ASP A CA 1
ATOM 819 C C . ASP A 1 101 ? 1.636 -4.664 2.392 1.00 98.62 101 ASP A C 1
ATOM 821 O O . ASP A 1 101 ? 0.873 -5.630 2.373 1.00 98.62 101 ASP A O 1
ATOM 825 N N . PHE A 1 102 ? 2.245 -4.245 3.492 1.00 98.75 102 PHE A N 1
ATOM 826 C CA . PHE A 1 102 ? 2.059 -4.811 4.822 1.00 98.75 102 PHE A CA 1
ATOM 827 C C . PHE A 1 102 ? 1.363 -3.748 5.655 1.00 98.75 102 PHE A C 1
ATOM 829 O O . PHE A 1 102 ? 1.919 -2.666 5.839 1.00 98.75 102 PHE A O 1
ATOM 836 N N . VAL A 1 103 ? 0.151 -4.024 6.126 1.00 98.88 103 VAL A N 1
ATOM 837 C CA . VAL A 1 103 ? -0.670 -3.045 6.840 1.00 98.88 103 VAL A CA 1
ATOM 838 C C . VAL A 1 103 ? -1.156 -3.618 8.153 1.00 98.88 103 VAL A C 1
ATOM 840 O O . VAL A 1 103 ? -1.807 -4.662 8.181 1.00 98.88 103 VAL A O 1
ATOM 843 N N . ARG A 1 104 ? -0.882 -2.895 9.237 1.00 98.88 104 ARG A N 1
ATOM 844 C CA . ARG A 1 104 ? -1.409 -3.207 10.564 1.00 98.88 104 ARG A CA 1
ATOM 845 C C . ARG A 1 104 ? -2.699 -2.440 10.826 1.00 98.88 104 ARG A C 1
ATOM 847 O O . ARG A 1 104 ? -2.846 -1.299 10.377 1.00 98.88 104 ARG A O 1
ATOM 854 N N . PHE A 1 105 ? -3.597 -3.041 11.596 1.00 98.88 105 PHE A N 1
ATOM 855 C CA . PHE A 1 105 ? -4.907 -2.504 11.949 1.00 98.88 105 PHE A CA 1
ATOM 856 C C . PHE A 1 105 ? -5.067 -2.344 13.463 1.00 98.88 105 PHE A C 1
ATOM 858 O O . PHE A 1 105 ? -4.365 -2.970 14.250 1.00 98.88 105 PHE A O 1
ATOM 865 N N . ASN A 1 106 ? -5.989 -1.482 13.888 1.00 98.56 106 ASN A N 1
ATOM 866 C CA . ASN A 1 106 ? -6.440 -1.419 15.280 1.00 98.56 106 ASN A CA 1
ATOM 867 C C . ASN A 1 106 ? -7.818 -2.073 15.456 1.00 98.56 106 ASN A C 1
ATOM 869 O O . ASN A 1 106 ? -8.484 -2.423 14.485 1.00 98.56 106 ASN A O 1
ATOM 873 N N . ASP A 1 107 ? -8.288 -2.151 16.701 1.00 97.81 107 ASP A N 1
ATOM 874 C CA . ASP A 1 107 ? -9.591 -2.739 17.052 1.00 97.81 107 ASP A CA 1
ATOM 875 C C . ASP A 1 107 ? -10.801 -1.999 16.452 1.00 97.81 107 ASP A C 1
ATOM 877 O O . ASP A 1 107 ? -11.915 -2.516 16.459 1.00 97.81 107 ASP A O 1
ATOM 881 N N . ARG A 1 108 ? -10.605 -0.779 15.929 1.00 97.81 108 ARG A N 1
ATOM 882 C CA . ARG A 1 108 ? -11.636 -0.027 15.193 1.00 97.81 108 ARG A CA 1
ATOM 883 C C . ARG A 1 108 ? -11.642 -0.347 13.694 1.00 97.81 108 ARG A C 1
ATOM 885 O O . ARG A 1 108 ? -12.389 0.286 12.956 1.00 97.81 108 ARG A O 1
ATOM 892 N N . GLY A 1 109 ? -10.793 -1.268 13.239 1.00 98.38 109 GLY A N 1
ATOM 893 C CA . GLY A 1 109 ? -10.639 -1.621 11.830 1.00 98.38 109 GLY A CA 1
ATOM 894 C C . GLY A 1 109 ? -9.918 -0.558 11.000 1.00 98.38 109 GLY A C 1
ATOM 895 O O . GLY A 1 109 ? -9.997 -0.604 9.777 1.00 98.38 109 GLY A O 1
ATOM 896 N N . GLN A 1 110 ? -9.224 0.401 11.626 1.00 98.88 110 GLN A N 1
ATOM 897 C CA . GLN A 1 110 ? -8.456 1.420 10.902 1.00 98.88 110 GLN A CA 1
ATOM 898 C C . GLN A 1 110 ? -7.038 0.929 10.645 1.00 98.88 110 GLN A C 1
ATOM 900 O O . GLN A 1 110 ? -6.426 0.321 11.524 1.00 98.88 110 GLN A O 1
ATOM 905 N N . MET A 1 111 ? -6.486 1.282 9.489 1.00 98.88 111 MET A N 1
ATOM 906 C CA . MET A 1 111 ? -5.067 1.096 9.207 1.00 98.88 111 MET A CA 1
ATOM 907 C C . MET A 1 111 ? -4.253 2.022 10.114 1.00 98.88 111 MET A C 1
ATOM 909 O O . MET A 1 111 ? -4.543 3.219 10.203 1.00 98.88 111 MET A O 1
ATOM 913 N N . VAL A 1 112 ? -3.236 1.478 10.779 1.00 98.88 112 VAL A N 1
ATOM 914 C CA . VAL A 1 112 ? -2.401 2.202 11.753 1.00 98.88 112 VAL A CA 1
ATOM 915 C C . VAL A 1 112 ? -0.921 2.212 11.404 1.00 98.88 112 VAL A C 1
ATOM 917 O O . VAL A 1 112 ? -0.187 3.039 11.933 1.00 98.88 112 VAL A O 1
ATOM 920 N N . GLU A 1 113 ? -0.465 1.323 10.527 1.00 98.88 113 GLU A N 1
ATOM 921 C CA . GLU A 1 113 ? 0.947 1.238 10.162 1.00 98.88 113 GLU A CA 1
ATOM 922 C C . GLU A 1 113 ? 1.124 0.573 8.797 1.00 98.88 113 GLU A C 1
ATOM 924 O O . GLU A 1 113 ? 0.342 -0.319 8.461 1.00 98.88 113 GLU A O 1
ATOM 929 N N . HIS A 1 114 ? 2.119 1.003 8.015 1.00 98.81 114 HIS A N 1
ATOM 930 C CA . HIS A 1 114 ? 2.363 0.472 6.672 1.00 98.81 114 HIS A CA 1
ATOM 931 C C . HIS A 1 114 ? 3.826 0.415 6.256 1.00 98.81 114 HIS A C 1
ATOM 933 O O . HIS A 1 114 ? 4.570 1.385 6.422 1.00 98.81 114 HIS A O 1
ATOM 939 N N . TRP A 1 115 ? 4.161 -0.683 5.581 1.00 98.69 115 TRP A N 1
ATOM 940 C CA . TRP A 1 115 ? 5.367 -0.872 4.782 1.00 98.69 115 TRP A CA 1
ATOM 941 C C . TRP A 1 115 ? 4.991 -1.330 3.379 1.00 98.69 115 TRP A C 1
ATOM 943 O O . 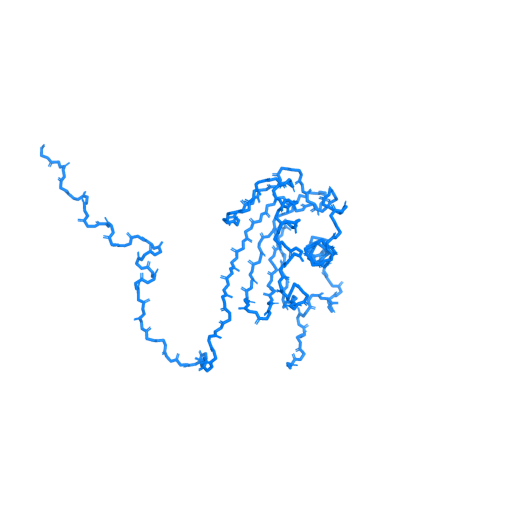TRP A 1 115 ? 3.991 -2.026 3.198 1.00 98.69 115 TRP A O 1
ATOM 953 N N . ASP A 1 116 ? 5.854 -1.046 2.411 1.00 97.75 116 ASP A N 1
ATOM 954 C CA . ASP A 1 116 ? 5.765 -1.607 1.073 1.00 97.75 116 ASP A CA 1
ATOM 955 C C . ASP A 1 116 ? 7.094 -2.197 0.594 1.00 97.75 116 ASP A C 1
ATOM 957 O O . ASP A 1 116 ? 8.191 -1.762 0.950 1.00 97.75 116 ASP A O 1
ATOM 961 N N . VAL A 1 117 ? 6.974 -3.208 -0.261 1.00 97.38 117 VAL A N 1
ATOM 962 C CA . VAL A 1 117 ? 8.043 -3.664 -1.146 1.00 97.38 117 VAL A CA 1
ATOM 963 C C . VAL A 1 117 ? 7.579 -3.428 -2.571 1.00 97.38 117 VAL A C 1
ATOM 965 O O . VAL A 1 117 ? 6.518 -3.908 -2.971 1.00 97.38 117 VAL A O 1
ATOM 968 N N . VAL A 1 118 ? 8.387 -2.701 -3.336 1.00 95.06 118 VAL A N 1
ATOM 969 C CA . VAL A 1 118 ? 8.093 -2.333 -4.721 1.00 95.06 118 VAL A CA 1
ATOM 970 C C . VAL A 1 118 ? 9.167 -2.919 -5.624 1.00 95.06 118 VAL A C 1
ATOM 972 O O . VAL A 1 118 ? 10.350 -2.613 -5.476 1.00 95.06 118 VAL A O 1
ATOM 975 N N . GLN A 1 119 ? 8.756 -3.749 -6.578 1.00 93.81 119 GLN A N 1
ATOM 976 C CA . GLN A 1 119 ? 9.643 -4.349 -7.567 1.00 93.81 119 GLN A CA 1
ATOM 977 C C . GLN A 1 119 ? 9.176 -3.954 -8.973 1.00 93.81 119 GLN A C 1
ATOM 979 O O . GLN A 1 119 ? 8.016 -4.195 -9.299 1.00 93.81 119 GLN A O 1
ATOM 984 N N . PRO A 1 120 ? 10.028 -3.372 -9.833 1.00 91.69 120 PRO A N 1
ATOM 985 C CA . PRO A 1 120 ? 9.664 -3.167 -11.230 1.00 91.69 120 PRO A CA 1
ATOM 986 C C . PRO A 1 120 ? 9.433 -4.512 -11.922 1.00 91.69 120 PRO A C 1
ATOM 988 O O . PRO A 1 120 ? 10.096 -5.506 -11.608 1.00 91.69 120 PRO A O 1
ATOM 991 N N . HIS A 1 121 ? 8.508 -4.542 -12.881 1.00 87.81 121 HIS A N 1
ATOM 992 C CA . HIS A 1 121 ? 8.379 -5.690 -13.770 1.00 87.81 121 HIS A CA 1
ATOM 993 C C . HIS A 1 121 ? 9.711 -5.950 -14.469 1.00 87.81 121 HIS A C 1
ATOM 995 O O . HIS A 1 121 ? 10.473 -5.012 -14.725 1.00 87.81 121 HIS A O 1
ATOM 1001 N N . PRO A 1 122 ? 10.002 -7.213 -14.800 1.00 83.75 122 PRO A N 1
ATOM 1002 C CA . PRO A 1 122 ? 11.194 -7.514 -15.559 1.00 83.75 122 PRO A CA 1
ATOM 1003 C C . PRO A 1 122 ? 11.205 -6.805 -16.919 1.00 83.75 122 PRO A C 1
ATOM 1005 O O . PRO A 1 122 ? 10.162 -6.609 -17.544 1.00 83.75 122 PRO A O 1
ATOM 1008 N N . GLU A 1 123 ? 12.406 -6.468 -17.387 1.00 81.69 123 GLU A N 1
ATOM 1009 C CA . GLU A 1 123 ? 12.628 -5.897 -18.717 1.00 81.69 123 GLU A CA 1
ATOM 1010 C C . GLU A 1 123 ? 12.023 -6.787 -19.825 1.00 81.69 123 GLU A C 1
ATOM 1012 O O . GLU A 1 123 ? 11.971 -8.018 -19.679 1.00 81.69 123 GLU A O 1
ATOM 1017 N N . PRO A 1 124 ? 11.608 -6.212 -20.969 1.00 80.69 124 PRO A N 1
ATOM 1018 C CA . PRO A 1 124 ? 11.177 -6.991 -22.124 1.00 80.69 124 PRO A CA 1
ATOM 1019 C C . PRO A 1 124 ? 12.197 -8.078 -22.501 1.00 80.69 124 PRO A C 1
ATOM 1021 O O . PRO A 1 124 ? 13.391 -7.815 -22.626 1.00 80.69 124 PRO A O 1
ATOM 1024 N N . GLY A 1 125 ? 11.725 -9.313 -22.696 1.00 75.81 125 GLY A N 1
ATOM 1025 C CA . GLY A 1 125 ? 12.592 -10.463 -22.988 1.00 75.81 125 GLY A CA 1
ATOM 1026 C C . GLY A 1 125 ? 13.207 -11.134 -21.754 1.00 75.81 125 GLY A C 1
ATOM 1027 O O . GLY A 1 125 ? 14.084 -11.985 -21.902 1.00 75.81 125 GLY A O 1
ATOM 1028 N N . TYR A 1 126 ? 12.757 -10.781 -20.547 1.00 74.81 126 TYR A N 1
ATOM 1029 C CA . TYR A 1 126 ? 13.093 -11.521 -19.337 1.00 74.81 126 TYR A CA 1
ATOM 1030 C C . TYR A 1 126 ? 12.608 -12.973 -19.404 1.00 74.81 126 TYR A C 1
ATOM 1032 O O . TYR A 1 126 ? 11.425 -13.245 -19.605 1.00 74.81 126 TYR A O 1
ATOM 1040 N N . ASP A 1 127 ? 13.540 -13.896 -19.185 1.00 75.31 127 ASP A N 1
ATOM 1041 C CA . ASP A 1 127 ? 13.274 -15.318 -19.011 1.00 75.31 127 ASP A CA 1
ATOM 1042 C C . ASP A 1 127 ? 13.435 -15.665 -17.517 1.00 75.31 127 ASP A C 1
ATOM 1044 O O . ASP A 1 127 ? 14.559 -15.602 -17.005 1.00 75.31 127 ASP A O 1
ATOM 1048 N N . PRO A 1 128 ? 12.346 -16.018 -16.802 1.00 71.00 128 PRO A N 1
ATOM 1049 C CA . PRO A 1 128 ? 12.400 -16.352 -15.377 1.00 71.00 128 PRO A CA 1
ATOM 1050 C C . PRO A 1 128 ? 13.190 -17.636 -15.087 1.00 71.00 128 PRO A C 1
ATOM 1052 O O . PRO A 1 128 ? 13.557 -17.872 -13.938 1.00 71.00 128 PRO A O 1
ATOM 1055 N N . MET A 1 129 ? 13.456 -18.459 -16.106 1.00 78.06 129 MET A N 1
ATOM 1056 C CA . MET A 1 129 ? 14.245 -19.687 -16.003 1.00 78.06 129 MET A CA 1
ATOM 1057 C C . MET A 1 129 ? 15.696 -19.497 -16.455 1.00 78.06 129 MET A C 1
ATOM 1059 O O . MET A 1 129 ? 16.501 -20.422 -16.314 1.00 78.06 129 MET A O 1
ATOM 1063 N N . ARG A 1 130 ? 16.062 -18.315 -16.972 1.00 78.69 130 ARG A N 1
ATOM 1064 C CA . ARG A 1 130 ? 17.446 -18.018 -17.343 1.00 78.69 130 ARG A CA 1
ATOM 1065 C C . ARG A 1 130 ? 18.307 -18.023 -16.079 1.00 78.69 130 ARG A C 1
ATOM 1067 O O . ARG A 1 130 ? 18.005 -17.264 -15.156 1.00 78.69 130 ARG A O 1
ATOM 1074 N N . PRO A 1 131 ? 19.404 -18.802 -16.037 1.00 73.19 131 PRO A N 1
ATOM 1075 C CA . PRO A 1 131 ? 20.335 -18.756 -14.920 1.00 73.19 131 PRO A CA 1
ATOM 1076 C C . PRO A 1 131 ? 20.800 -17.320 -14.673 1.00 73.19 131 PRO A C 1
ATOM 1078 O O . PRO A 1 131 ? 21.244 -16.632 -15.596 1.00 73.19 131 PRO A O 1
ATOM 1081 N N . SER A 1 132 ? 20.664 -16.856 -13.434 1.00 69.38 132 SER A N 1
ATOM 1082 C CA . SER A 1 132 ? 21.178 -15.550 -13.033 1.00 69.38 132 SER A CA 1
ATOM 1083 C C . SER A 1 132 ? 22.693 -15.517 -13.223 1.00 69.38 132 SER A C 1
ATOM 1085 O O . SER A 1 132 ? 23.392 -16.416 -12.762 1.00 69.38 132 SER A O 1
ATOM 1087 N N . THR A 1 133 ? 23.215 -14.462 -13.845 1.00 72.88 133 THR A N 1
ATOM 1088 C CA . THR A 1 133 ? 24.631 -14.114 -13.692 1.00 72.88 133 THR A CA 1
ATOM 1089 C C . THR A 1 133 ? 24.771 -13.379 -12.365 1.00 72.88 133 THR A C 1
ATOM 1091 O O . THR A 1 133 ? 24.031 -12.425 -12.114 1.00 72.88 133 THR A O 1
ATOM 1094 N N . GLU A 1 134 ? 25.668 -13.832 -11.493 1.00 75.88 134 GLU A N 1
ATOM 1095 C CA . GLU A 1 134 ? 25.857 -13.220 -10.180 1.00 75.88 134 GLU A CA 1
ATOM 1096 C C . GLU A 1 134 ? 26.257 -11.746 -10.322 1.00 75.88 134 GLU A C 1
ATOM 1098 O O . GLU A 1 134 ? 27.319 -11.415 -10.841 1.00 75.88 134 GLU A O 1
ATOM 1103 N N . ASN A 1 135 ? 25.395 -10.855 -9.834 1.00 72.94 135 ASN A N 1
ATOM 1104 C CA . ASN A 1 135 ? 25.744 -9.473 -9.543 1.00 72.94 135 ASN A CA 1
ATOM 1105 C C . ASN A 1 135 ? 25.588 -9.276 -8.035 1.00 72.94 135 ASN A C 1
ATOM 1107 O O . ASN A 1 135 ? 24.500 -8.976 -7.533 1.00 72.94 135 ASN A O 1
ATOM 1111 N N . LEU A 1 136 ? 26.679 -9.530 -7.315 1.00 84.94 136 LEU A N 1
ATOM 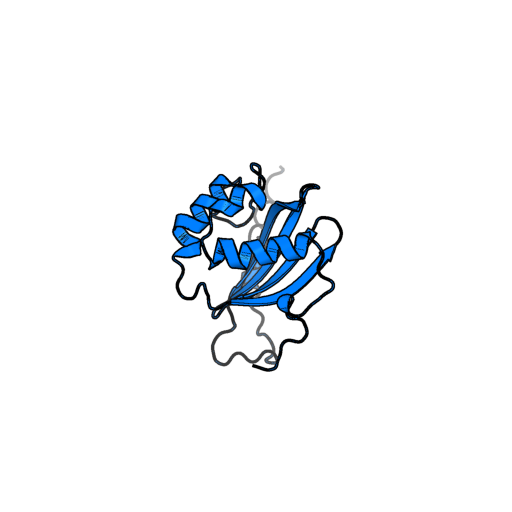1112 C CA . LEU A 1 136 ? 26.720 -9.424 -5.860 1.00 84.94 136 LEU A CA 1
ATOM 1113 C C . LEU A 1 136 ? 26.869 -7.977 -5.382 1.00 84.94 136 LEU A C 1
ATOM 1115 O O . LEU A 1 136 ? 26.626 -7.716 -4.208 1.00 84.94 136 LEU A O 1
ATOM 1119 N N . ASP A 1 137 ? 27.195 -7.034 -6.267 1.00 85.31 137 ASP A N 1
ATOM 1120 C CA . ASP A 1 137 ? 27.454 -5.639 -5.894 1.00 85.31 137 ASP A CA 1
ATOM 1121 C C . ASP A 1 137 ? 26.208 -4.987 -5.306 1.00 85.31 137 ASP A C 1
ATOM 1123 O O . ASP A 1 137 ? 26.288 -4.315 -4.281 1.00 85.31 137 ASP A O 1
ATOM 1127 N N . ARG A 1 138 ? 25.023 -5.306 -5.847 1.00 80.44 138 ARG A N 1
ATOM 1128 C CA . ARG A 1 138 ? 23.756 -4.847 -5.255 1.00 80.44 138 ARG A CA 1
ATOM 1129 C C . ARG A 1 138 ? 23.609 -5.275 -3.792 1.00 80.44 138 ARG A C 1
ATOM 1131 O O . ARG A 1 138 ? 23.067 -4.527 -2.991 1.00 80.44 138 ARG A O 1
ATOM 1138 N N . PHE A 1 139 ? 24.066 -6.482 -3.451 1.00 84.50 139 PHE A N 1
ATOM 1139 C CA . PHE A 1 139 ? 23.962 -7.028 -2.100 1.00 84.50 139 PHE A CA 1
ATOM 1140 C C . PHE A 1 139 ? 25.066 -6.488 -1.196 1.00 84.50 139 PHE A C 1
ATOM 1142 O O . PHE A 1 139 ? 24.797 -6.191 -0.038 1.00 84.50 139 PHE A O 1
ATOM 1149 N N . ARG A 1 140 ? 26.282 -6.301 -1.724 1.00 88.12 140 ARG A N 1
ATOM 1150 C CA . ARG A 1 140 ? 27.370 -5.638 -0.997 1.00 88.12 140 ARG A CA 1
ATOM 1151 C C . ARG A 1 140 ? 26.994 -4.215 -0.614 1.00 88.12 140 ARG A C 1
ATOM 1153 O O . ARG A 1 140 ? 27.158 -3.861 0.543 1.00 88.12 140 ARG A O 1
ATOM 1160 N N . THR A 1 141 ? 26.407 -3.449 -1.536 1.00 86.12 141 THR A N 1
ATOM 1161 C CA . THR A 1 141 ? 25.880 -2.109 -1.244 1.00 86.12 141 THR A CA 1
ATOM 1162 C C . THR A 1 141 ? 24.720 -2.163 -0.252 1.00 86.12 141 THR A C 1
ATOM 1164 O O . THR A 1 141 ? 24.700 -1.391 0.698 1.00 86.12 141 THR A O 1
ATOM 1167 N N . LEU A 1 142 ? 23.760 -3.077 -0.441 1.00 83.81 142 LEU A N 1
ATOM 1168 C CA . LEU A 1 142 ? 22.588 -3.176 0.435 1.00 83.81 142 LEU A CA 1
ATOM 1169 C C . LEU A 1 142 ? 22.952 -3.519 1.888 1.00 83.81 142 LEU A C 1
ATOM 1171 O O . LEU A 1 142 ? 22.315 -3.015 2.807 1.00 83.81 142 LEU A O 1
ATOM 1175 N N . PHE A 1 143 ? 23.950 -4.380 2.090 1.00 88.56 143 PHE A N 1
ATOM 1176 C CA . PHE A 1 143 ? 24.394 -4.838 3.411 1.00 88.56 143 PHE A CA 1
ATOM 1177 C C . PHE A 1 143 ? 25.679 -4.160 3.898 1.00 88.56 143 PHE A C 1
ATOM 1179 O O . PHE A 1 143 ? 26.243 -4.589 4.900 1.00 88.56 143 PHE A O 1
ATOM 1186 N N . ASP A 1 144 ? 26.142 -3.131 3.190 1.00 85.00 144 ASP A N 1
ATOM 1187 C CA . ASP A 1 144 ? 27.335 -2.354 3.527 1.00 85.00 144 ASP A CA 1
ATOM 1188 C C . ASP A 1 144 ? 28.624 -3.188 3.712 1.00 85.00 144 ASP A C 1
ATOM 1190 O O . ASP A 1 144 ? 29.482 -2.912 4.550 1.00 85.00 144 ASP A O 1
ATOM 1194 N N . LEU A 1 145 ? 28.776 -4.249 2.915 1.00 85.44 145 LEU A N 1
ATOM 1195 C CA . LEU A 1 145 ? 29.861 -5.228 3.075 1.00 85.44 145 LEU A CA 1
ATOM 1196 C C . LEU A 1 145 ? 31.237 -4.703 2.638 1.00 85.44 145 LEU A C 1
ATOM 1198 O O . LEU A 1 145 ? 32.247 -5.336 2.936 1.00 85.44 145 LEU A O 1
ATOM 1202 N N . ASP A 1 146 ? 31.288 -3.553 1.964 1.00 76.56 146 ASP A N 1
ATOM 1203 C CA . ASP A 1 146 ? 32.537 -2.926 1.518 1.00 76.56 146 ASP A CA 1
ATOM 1204 C C . ASP A 1 146 ? 33.110 -1.929 2.554 1.00 76.56 146 ASP A C 1
ATOM 1206 O O . ASP A 1 146 ? 34.257 -1.505 2.422 1.00 76.56 146 ASP A O 1
ATOM 1210 N N . GLN A 1 147 ? 32.361 -1.575 3.613 1.00 61.78 147 GLN A N 1
ATOM 1211 C CA . GLN A 1 147 ? 32.818 -0.674 4.691 1.00 61.78 147 GLN A CA 1
ATOM 1212 C C . GLN A 1 147 ? 33.485 -1.411 5.871 1.00 61.78 147 GLN A C 1
ATOM 1214 O O . GLN A 1 147 ? 34.130 -0.785 6.714 1.00 61.78 147 GLN A O 1
ATOM 1219 N N . SER A 1 148 ? 33.376 -2.743 5.966 1.00 56.03 148 SER A N 1
ATOM 1220 C CA . SER A 1 148 ? 33.834 -3.495 7.148 1.00 56.03 148 SER A CA 1
ATOM 1221 C C . SER A 1 148 ? 35.351 -3.729 7.229 1.00 56.03 148 SER A C 1
ATOM 1223 O O . SER A 1 148 ? 35.817 -4.315 8.205 1.00 56.03 148 SER A O 1
ATOM 1225 N N . SER A 1 149 ? 36.143 -3.295 6.243 1.00 49.53 149 SER A N 1
ATOM 1226 C CA . SER A 1 149 ? 37.609 -3.445 6.248 1.00 49.53 149 SER A CA 1
ATOM 1227 C C . SER A 1 149 ? 38.374 -2.245 6.824 1.00 49.53 149 SER A C 1
ATOM 1229 O O . SER A 1 149 ? 39.598 -2.301 6.892 1.00 49.53 149 SER A O 1
ATOM 1231 N N . ALA A 1 150 ? 37.698 -1.170 7.249 1.00 49.09 150 ALA A N 1
ATOM 1232 C CA . ALA A 1 150 ? 38.359 0.084 7.636 1.00 49.09 150 ALA A CA 1
ATOM 1233 C C . ALA A 1 150 ? 38.476 0.343 9.155 1.00 49.09 150 ALA A C 1
ATOM 1235 O O . ALA A 1 150 ? 38.944 1.410 9.538 1.00 49.09 150 ALA A O 1
ATOM 1236 N N . ASN A 1 151 ? 38.083 -0.595 10.029 1.00 45.34 151 ASN A N 1
ATOM 1237 C CA . ASN A 1 151 ? 37.994 -0.335 11.479 1.00 45.34 151 ASN A CA 1
ATOM 1238 C C . ASN A 1 151 ? 38.827 -1.264 12.390 1.00 45.34 151 ASN A C 1
ATOM 1240 O O . ASN A 1 151 ? 38.522 -1.370 13.577 1.00 45.34 151 ASN A O 1
ATOM 1244 N N . SER A 1 152 ? 39.888 -1.922 11.896 1.00 48.88 152 SER A N 1
ATOM 1245 C CA . SER A 1 152 ? 40.776 -2.728 12.763 1.00 48.88 152 SER A CA 1
ATOM 1246 C C . SER A 1 152 ? 41.963 -1.983 13.382 1.00 48.88 152 SER A C 1
ATOM 1248 O O . SER A 1 152 ? 42.628 -2.559 14.239 1.00 48.88 152 SER A O 1
ATOM 1250 N N . ASP A 1 153 ? 42.230 -0.726 13.020 1.00 49.78 153 ASP A N 1
ATOM 1251 C CA . ASP A 1 153 ? 43.529 -0.104 13.320 1.00 49.78 153 ASP A CA 1
ATOM 1252 C C . ASP A 1 153 ? 43.444 1.096 14.276 1.00 49.78 153 ASP A C 1
ATOM 1254 O O . ASP A 1 153 ? 43.973 2.159 13.972 1.00 49.78 153 ASP A O 1
ATOM 1258 N N . THR A 1 154 ? 42.849 0.933 15.466 1.00 47.22 154 THR A N 1
ATOM 1259 C CA . THR A 1 154 ? 43.170 1.840 16.590 1.00 47.22 154 THR A CA 1
ATOM 1260 C C . THR A 1 154 ? 42.972 1.204 17.971 1.00 47.22 154 THR A C 1
ATOM 1262 O O . THR A 1 154 ? 42.030 1.548 18.676 1.00 47.22 154 THR A O 1
ATOM 1265 N N . ILE A 1 155 ? 43.887 0.332 18.411 1.00 45.53 155 ILE A N 1
ATOM 1266 C CA . ILE A 1 155 ? 44.264 0.232 19.837 1.00 45.53 155 ILE A CA 1
ATOM 1267 C C . ILE A 1 155 ? 45.772 -0.057 19.907 1.00 45.53 155 ILE A C 1
ATOM 1269 O O . ILE A 1 155 ? 46.199 -1.190 19.695 1.00 45.53 155 ILE A O 1
ATOM 1273 N N . THR A 1 156 ? 46.568 0.974 20.204 1.00 48.81 156 THR A N 1
ATOM 1274 C CA . THR A 1 156 ? 47.882 0.834 20.860 1.00 48.81 156 THR A CA 1
ATOM 1275 C C . THR A 1 156 ? 47.899 1.749 22.070 1.00 48.81 156 THR A C 1
ATOM 1277 O O . THR A 1 156 ? 47.328 2.858 21.948 1.00 48.81 156 THR A O 1
#